Protein AF-F3GM02-F1 (afdb_monomer)

Organism: NCBI:txid629263

Sequence (130 aa):
PIVAPAQGRLVKTGLPYAYKEDTVFLVLWKRRGYNTSKVAVRSESKAERVLEAMPSVRMNVERLIRRIMALTAPLDAEAPDDLKGHVWLHRLRATESAGKVSALTPGAMARSIALLVAQYNLKDSDGKPL

Secondary structure (DSSP, 8-state):
--------EEEE---SSSS-SSEEEEEEEETTTTEEEEEEEE---TTGGG--S-------HHHHHHHHHHHHHHHHHHS-TTTTT-S-EEE--SGGGTT-EEE--HHHHHHHHHHHHHHHT-B-TTSSB-

Mean predicted aligned error: 13.37 Å

Radius of gyration: 18.61 Å; Cα contacts (8 Å, |Δi|>4): 145; chains: 1; bounding box: 42×49×37 Å

Structure (mmCIF, N/CA/C/O backbone):
data_AF-F3GM02-F1
#
_entry.id   AF-F3GM02-F1
#
loop_
_atom_site.group_PDB
_atom_site.id
_atom_site.type_symbol
_atom_site.label_atom_id
_atom_site.label_alt_id
_atom_site.label_comp_id
_atom_site.label_asym_id
_atom_site.label_entity_id
_atom_site.label_seq_id
_atom_site.pdbx_PDB_ins_code
_atom_site.Cartn_x
_atom_site.Cartn_y
_atom_site.Cartn_z
_atom_site.occupancy
_atom_site.B_iso_or_equiv
_atom_site.auth_seq_id
_atom_site.auth_comp_id
_atom_site.auth_asym_id
_atom_site.auth_atom_id
_atom_site.pdbx_PDB_model_num
ATOM 1 N N . PRO A 1 1 ? 16.727 -20.807 -16.464 1.00 32.34 1 PRO A N 1
ATOM 2 C CA . PRO A 1 1 ? 15.743 -21.115 -15.398 1.00 32.34 1 PRO A CA 1
ATOM 3 C C . PRO A 1 1 ? 14.916 -19.868 -15.049 1.00 32.34 1 PRO A C 1
ATOM 5 O O . PRO A 1 1 ? 15.439 -18.912 -14.486 1.00 32.34 1 PRO A O 1
ATOM 8 N N . ILE A 1 2 ? 13.653 -19.853 -15.475 1.00 29.23 2 ILE A N 1
ATOM 9 C CA . ILE A 1 2 ? 12.730 -18.726 -15.296 1.00 29.23 2 ILE A CA 1
ATOM 10 C C . ILE A 1 2 ? 12.319 -18.692 -13.820 1.00 29.23 2 ILE A C 1
ATOM 12 O O . ILE A 1 2 ? 11.579 -19.555 -13.354 1.00 29.23 2 ILE A O 1
ATOM 16 N N . VAL A 1 3 ? 12.864 -17.741 -13.062 1.00 33.41 3 VAL A N 1
ATOM 17 C CA . VAL A 1 3 ? 12.519 -17.540 -11.651 1.00 33.41 3 VAL A CA 1
ATOM 18 C C . VAL A 1 3 ? 11.156 -16.852 -11.605 1.00 33.41 3 VAL A C 1
ATOM 20 O O . VAL A 1 3 ? 11.025 -15.705 -12.025 1.00 33.41 3 VAL A O 1
ATOM 23 N N . ALA A 1 4 ? 10.133 -17.568 -11.135 1.00 33.16 4 ALA A N 1
ATOM 24 C CA . ALA A 1 4 ? 8.794 -17.018 -10.951 1.00 33.16 4 ALA A CA 1
ATOM 25 C C . ALA A 1 4 ? 8.832 -15.812 -9.985 1.00 33.16 4 ALA A C 1
ATOM 27 O O . ALA A 1 4 ? 9.531 -15.873 -8.966 1.00 33.16 4 ALA A O 1
ATOM 28 N N . PRO A 1 5 ? 8.104 -14.716 -10.271 1.00 35.94 5 PRO A N 1
ATOM 29 C CA . PRO A 1 5 ? 8.061 -13.565 -9.380 1.00 35.94 5 PRO A CA 1
ATOM 30 C C . PRO A 1 5 ? 7.407 -13.951 -8.047 1.00 35.94 5 PRO A C 1
ATOM 32 O O . PRO A 1 5 ? 6.505 -14.788 -7.987 1.00 35.94 5 PRO A O 1
ATOM 35 N N . ALA A 1 6 ? 7.899 -13.360 -6.959 1.00 47.56 6 ALA A N 1
ATOM 36 C CA . ALA A 1 6 ? 7.503 -13.677 -5.592 1.00 47.56 6 ALA A CA 1
ATOM 37 C C . ALA A 1 6 ? 6.055 -13.237 -5.319 1.00 47.56 6 ALA A C 1
ATOM 39 O O . ALA A 1 6 ? 5.831 -12.134 -4.854 1.00 47.56 6 ALA A O 1
ATOM 40 N N . GLN A 1 7 ? 5.062 -14.077 -5.607 1.00 51.84 7 GLN A N 1
ATOM 41 C CA . GLN A 1 7 ? 3.646 -13.728 -5.462 1.00 51.84 7 GLN A CA 1
ATOM 42 C C . GLN A 1 7 ? 3.151 -13.954 -4.025 1.00 51.84 7 GLN A C 1
ATOM 44 O O . GLN A 1 7 ? 3.117 -15.082 -3.531 1.00 51.84 7 GLN A O 1
ATOM 49 N N . GLY A 1 8 ? 2.726 -12.885 -3.347 1.00 54.22 8 GLY A N 1
ATOM 50 C CA . GLY A 1 8 ? 1.915 -13.004 -2.134 1.00 54.22 8 GLY A CA 1
ATOM 51 C C . GLY A 1 8 ? 0.519 -13.518 -2.489 1.00 54.22 8 GLY A C 1
ATOM 52 O O . GLY A 1 8 ? -0.148 -12.936 -3.343 1.00 54.22 8 GLY A O 1
ATOM 53 N N . ARG A 1 9 ? 0.058 -14.603 -1.857 1.00 58.19 9 ARG A N 1
ATOM 54 C CA . ARG A 1 9 ? -1.261 -15.201 -2.134 1.00 58.19 9 ARG A CA 1
ATOM 55 C C . ARG A 1 9 ? -2.056 -15.376 -0.846 1.00 58.19 9 ARG A C 1
ATOM 57 O O . ARG A 1 9 ? -1.551 -15.912 0.138 1.00 58.19 9 ARG A O 1
ATOM 64 N N . LEU A 1 10 ? -3.317 -14.950 -0.869 1.00 52.25 10 LEU A N 1
ATOM 65 C CA . LEU A 1 10 ? -4.290 -15.261 0.178 1.00 52.25 10 LEU A CA 1
ATOM 66 C C . LEU A 1 10 ? -4.944 -16.612 -0.124 1.00 52.25 10 LEU A C 1
ATOM 68 O O . LEU A 1 10 ? -5.462 -16.816 -1.225 1.00 52.25 10 LEU A O 1
ATOM 72 N N . VAL A 1 11 ? -4.938 -17.521 0.848 1.00 58.78 11 VAL A N 1
ATOM 73 C CA . VAL A 1 11 ? -5.532 -18.861 0.726 1.00 58.78 11 VAL A CA 1
ATOM 74 C C . VAL A 1 11 ? -6.590 -19.042 1.816 1.00 58.78 11 VAL A C 1
ATOM 76 O O . VAL A 1 11 ? -6.313 -18.802 2.992 1.00 58.78 11 VAL A O 1
ATOM 79 N N . LYS A 1 12 ? -7.807 -19.447 1.424 1.00 48.38 12 LYS A N 1
ATOM 80 C CA . LYS A 1 12 ? -8.867 -19.878 2.352 1.00 48.38 12 LYS A CA 1
ATOM 81 C C . LYS A 1 12 ? -8.719 -21.372 2.638 1.00 48.38 12 LYS A C 1
ATOM 83 O O . LYS A 1 12 ? -8.460 -22.147 1.720 1.00 48.38 12 LYS A O 1
ATOM 88 N N . THR A 1 13 ? -8.872 -21.769 3.895 1.00 44.72 13 THR A N 1
ATOM 89 C CA . THR A 1 13 ? -8.869 -23.176 4.314 1.00 44.72 13 THR A CA 1
ATOM 90 C C . THR A 1 13 ? -10.218 -23.840 4.045 1.00 44.72 13 THR A C 1
ATOM 92 O O . THR A 1 13 ? -11.257 -23.212 4.221 1.00 44.72 13 THR A O 1
ATOM 95 N N . GLY A 1 14 ? -10.189 -25.115 3.649 1.00 41.25 14 GLY A N 1
ATOM 96 C CA . GLY A 1 14 ? -11.368 -25.963 3.434 1.00 41.25 14 GLY A CA 1
ATOM 97 C C . GLY A 1 14 ? -11.200 -27.374 4.009 1.00 41.25 14 GLY A C 1
ATOM 98 O O . GLY A 1 14 ? -11.581 -28.333 3.351 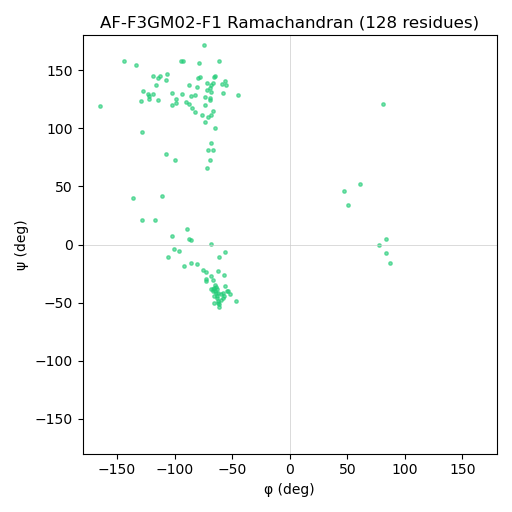1.00 41.25 14 GLY A O 1
ATOM 99 N N . LEU A 1 15 ? -10.584 -27.524 5.192 1.00 43.31 15 LEU A N 1
ATOM 100 C CA . LEU A 1 15 ? -10.444 -28.823 5.871 1.00 43.31 15 LEU A CA 1
ATOM 101 C C . LEU A 1 15 ? -11.146 -28.826 7.242 1.00 43.31 15 LEU A C 1
ATOM 103 O O . LEU A 1 15 ? -11.134 -27.795 7.915 1.00 43.31 15 LEU A O 1
ATOM 107 N N . PRO A 1 16 ? -11.740 -29.962 7.667 1.00 42.00 16 PRO A N 1
ATOM 108 C CA . PRO A 1 16 ? -12.882 -29.987 8.585 1.00 42.00 16 PRO A CA 1
ATOM 109 C C . PRO A 1 16 ? -12.532 -30.028 10.078 1.00 42.00 16 PRO A C 1
ATOM 111 O O . PRO A 1 16 ? -13.407 -30.285 10.898 1.00 42.00 16 PRO A O 1
ATOM 114 N N . TYR A 1 17 ? -11.285 -29.765 10.471 1.00 42.19 17 TYR A N 1
ATOM 115 C CA . TYR A 1 17 ? -10.885 -29.922 11.869 1.00 42.19 17 TYR A CA 1
ATOM 116 C C . TYR A 1 17 ? -10.205 -28.660 12.412 1.00 42.19 17 TYR A C 1
ATOM 118 O O . TYR A 1 17 ? -9.011 -28.433 12.246 1.00 42.19 17 TYR A O 1
ATOM 126 N N . ALA A 1 18 ? -11.033 -27.852 13.081 1.00 47.06 18 ALA A N 1
ATOM 127 C CA . ALA A 1 18 ? -10.688 -26.902 14.140 1.00 47.06 18 ALA A CA 1
ATOM 128 C C . ALA A 1 18 ? -9.719 -25.745 13.813 1.00 47.06 18 ALA A C 1
ATOM 130 O O . ALA A 1 18 ? -8.799 -25.457 14.579 1.00 47.06 18 ALA A O 1
ATOM 131 N N . TYR A 1 19 ? -9.995 -24.976 12.758 1.00 47.50 19 TYR A N 1
ATOM 132 C CA . TYR A 1 19 ? -9.623 -23.556 12.737 1.00 47.50 19 TYR A CA 1
ATOM 133 C C . TYR A 1 19 ? -10.886 -22.734 12.496 1.00 47.50 19 TYR A C 1
ATOM 135 O O . TYR A 1 19 ? -11.667 -23.067 11.609 1.00 47.50 19 TYR A O 1
ATOM 143 N N . LYS A 1 20 ? -11.111 -21.713 13.335 1.00 51.75 20 LYS A N 1
ATOM 144 C CA . LYS A 1 20 ? -12.303 -20.849 13.312 1.00 51.75 20 LYS A CA 1
ATOM 145 C C . LYS A 1 20 ? -12.611 -20.444 11.869 1.00 51.75 20 LYS A C 1
ATOM 147 O O . LYS A 1 20 ? -11.706 -19.951 11.194 1.00 51.75 20 LYS A O 1
ATOM 152 N N . GLU A 1 21 ? -13.859 -20.639 11.442 1.00 54.69 21 GLU A N 1
ATOM 153 C CA . GLU A 1 21 ? -14.350 -20.503 10.055 1.00 54.69 21 GLU A CA 1
ATOM 154 C C . GLU A 1 21 ? -14.080 -19.126 9.408 1.00 54.69 21 GLU A C 1
ATOM 156 O O . GLU A 1 21 ? -14.233 -18.957 8.200 1.00 54.69 21 GLU A O 1
ATOM 161 N N . ASP A 1 22 ? -13.560 -18.178 10.189 1.00 62.44 22 ASP A N 1
ATOM 162 C CA . ASP A 1 22 ? -13.280 -16.799 9.817 1.00 62.44 22 ASP A CA 1
ATOM 163 C C . ASP A 1 22 ? -11.773 -16.462 9.746 1.00 62.44 22 ASP A C 1
ATOM 165 O O . ASP A 1 22 ? -11.331 -15.419 10.235 1.00 62.44 22 ASP A O 1
ATOM 169 N N . THR A 1 23 ? -10.933 -17.347 9.196 1.00 59.19 23 THR A N 1
ATOM 170 C CA . THR A 1 23 ? -9.478 -17.103 9.089 1.00 59.19 23 THR A CA 1
ATOM 171 C C . THR A 1 23 ? -8.963 -17.336 7.666 1.00 59.19 23 THR A C 1
ATOM 173 O O . THR A 1 23 ? -9.099 -18.423 7.109 1.00 59.19 23 THR A O 1
ATOM 176 N N . VAL A 1 24 ? -8.324 -16.324 7.069 1.00 66.00 24 VAL A N 1
ATOM 177 C CA . VAL A 1 24 ? -7.587 -16.422 5.795 1.00 66.00 24 VAL A CA 1
ATOM 178 C C . VAL A 1 24 ? -6.094 -16.359 6.078 1.00 66.00 24 VAL A C 1
ATOM 180 O O . VAL A 1 24 ? -5.648 -15.573 6.906 1.00 66.00 24 VAL A O 1
ATOM 183 N N . PHE A 1 25 ? -5.288 -17.141 5.364 1.00 69.25 25 PHE A N 1
ATOM 184 C CA . PHE A 1 25 ? -3.837 -17.071 5.501 1.00 69.25 25 PHE A CA 1
ATOM 185 C C . PHE A 1 25 ? -3.227 -16.230 4.386 1.00 69.25 25 PHE A C 1
ATOM 187 O O . PHE A 1 25 ? -3.416 -16.522 3.203 1.00 69.25 25 PHE A O 1
ATOM 194 N N . LEU A 1 26 ? -2.458 -15.211 4.765 1.00 73.50 26 LEU A N 1
ATOM 195 C CA . LEU A 1 26 ? -1.532 -14.531 3.872 1.00 73.50 26 LEU A CA 1
ATOM 196 C C . LEU A 1 26 ? -0.246 -15.353 3.799 1.00 73.50 26 LEU A C 1
ATOM 198 O O . LEU A 1 26 ? 0.472 -15.493 4.791 1.00 73.50 26 LEU A O 1
ATOM 202 N N . VAL A 1 27 ? 0.032 -15.903 2.620 1.00 76.00 27 VAL A N 1
ATOM 203 C CA . VAL A 1 27 ? 1.257 -16.653 2.343 1.00 76.00 27 VAL A CA 1
ATOM 204 C C . VAL A 1 27 ? 2.204 -15.756 1.555 1.00 76.00 27 VAL A C 1
ATOM 206 O O . VAL A 1 27 ? 1.864 -15.282 0.471 1.00 76.00 27 VAL A O 1
ATOM 209 N N . LEU A 1 28 ? 3.387 -15.513 2.115 1.00 72.12 28 LEU A N 1
ATOM 210 C CA . LEU A 1 28 ? 4.428 -14.658 1.547 1.00 72.12 28 LEU A CA 1
ATOM 211 C C . LEU A 1 28 ? 5.667 -15.491 1.239 1.00 72.12 28 LEU A C 1
ATOM 213 O O . LEU A 1 28 ? 6.095 -16.302 2.065 1.00 72.12 28 LEU A O 1
ATOM 217 N N . TRP A 1 29 ? 6.278 -15.252 0.083 1.00 68.12 29 TRP A N 1
ATOM 218 C CA . TRP A 1 29 ? 7.530 -15.895 -0.295 1.00 68.12 29 TRP A CA 1
ATOM 219 C C . TRP A 1 29 ? 8.713 -14.963 -0.027 1.00 68.12 29 TRP A C 1
ATOM 221 O O . TRP A 1 29 ? 8.758 -13.841 -0.530 1.00 68.12 29 TRP A O 1
ATOM 231 N N . LYS A 1 30 ? 9.671 -15.403 0.795 1.00 68.75 30 LYS A N 1
ATOM 232 C CA . LYS A 1 30 ? 10.875 -14.626 1.105 1.00 68.75 30 LYS A CA 1
ATOM 233 C C . LYS A 1 30 ? 11.974 -14.965 0.100 1.00 68.75 30 LYS A C 1
ATOM 235 O O . LYS A 1 30 ? 12.405 -16.111 0.017 1.00 68.75 30 LYS A O 1
ATOM 240 N N . ARG A 1 31 ? 12.488 -13.948 -0.604 1.00 64.69 31 ARG A N 1
ATOM 241 C CA . ARG A 1 31 ? 13.613 -14.107 -1.548 1.00 64.69 31 ARG A CA 1
ATOM 242 C C . ARG A 1 31 ? 14.908 -14.542 -0.856 1.00 64.69 31 ARG A C 1
ATOM 244 O O . ARG A 1 31 ? 15.664 -15.332 -1.404 1.00 64.69 31 ARG A O 1
ATOM 251 N N . ARG A 1 32 ? 15.167 -14.047 0.360 1.00 61.91 32 ARG A N 1
ATOM 252 C CA . ARG A 1 32 ? 16.322 -14.469 1.168 1.00 61.91 32 ARG A CA 1
ATOM 253 C C . ARG A 1 32 ? 15.944 -15.699 1.993 1.00 61.91 32 ARG A C 1
ATOM 255 O O . ARG A 1 32 ? 15.004 -15.644 2.783 1.00 61.91 32 ARG A O 1
ATOM 262 N N . GLY A 1 33 ? 16.675 -16.7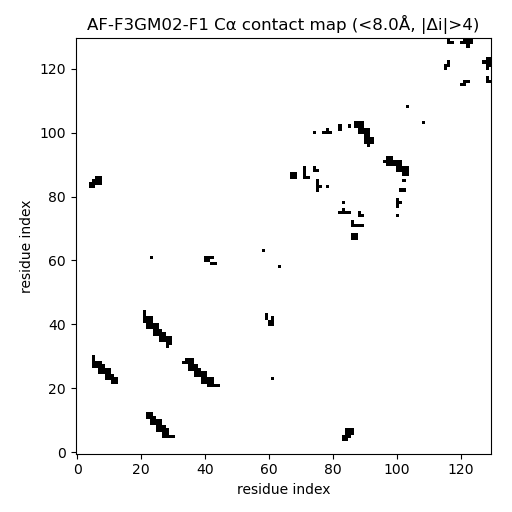94 1.789 1.00 67.19 33 GLY A N 1
ATOM 263 C CA . GLY A 1 33 ? 16.468 -18.068 2.484 1.00 67.19 33 GLY A CA 1
ATOM 264 C C . GLY A 1 33 ? 15.382 -18.971 1.891 1.00 67.19 33 GLY A C 1
ATOM 265 O O . GLY A 1 33 ? 15.110 -20.001 2.488 1.00 67.19 33 GLY A O 1
ATOM 266 N N . TYR A 1 34 ? 14.772 -18.604 0.752 1.00 66.12 34 TYR A N 1
ATOM 267 C CA . TYR A 1 34 ? 13.800 -19.426 0.006 1.00 66.12 34 TYR A CA 1
ATOM 268 C C . TYR A 1 34 ? 12.646 -19.998 0.850 1.00 66.12 34 TYR A C 1
ATOM 270 O O . TYR A 1 34 ? 12.154 -21.095 0.600 1.00 66.12 34 TYR A O 1
ATOM 278 N N . ASN A 1 35 ? 12.196 -19.244 1.854 1.00 67.06 35 ASN A N 1
ATOM 279 C CA . ASN A 1 35 ? 11.212 -19.706 2.829 1.00 67.06 35 ASN A CA 1
ATOM 280 C C . ASN A 1 35 ? 9.833 -19.078 2.602 1.00 67.06 35 ASN A C 1
ATOM 282 O O . ASN A 1 35 ? 9.706 -17.909 2.229 1.00 67.06 35 ASN A O 1
ATOM 286 N N . THR A 1 36 ? 8.780 -19.837 2.904 1.00 69.69 36 THR A N 1
ATOM 287 C CA . THR A 1 36 ? 7.397 -19.340 2.939 1.00 69.69 36 THR A CA 1
ATOM 288 C C . THR A 1 36 ? 7.013 -18.909 4.350 1.00 69.69 36 THR A C 1
ATOM 290 O O . TH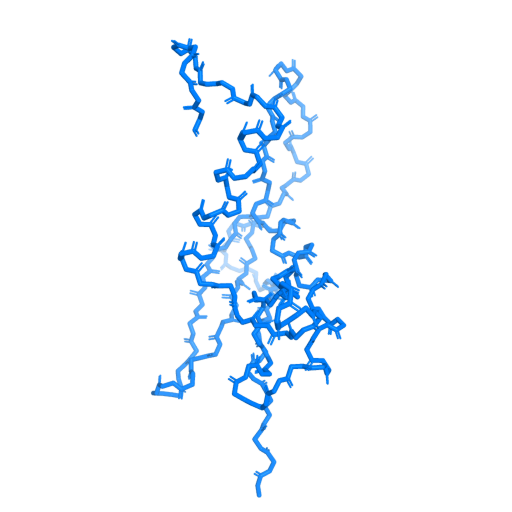R A 1 36 ? 7.148 -19.687 5.291 1.00 69.69 36 THR A O 1
ATOM 293 N N . SER A 1 37 ? 6.475 -17.701 4.496 1.00 71.75 37 SER A N 1
ATOM 294 C CA . SER A 1 37 ? 5.872 -17.207 5.737 1.00 71.75 37 SER A CA 1
ATOM 295 C C . SER A 1 37 ? 4.353 -17.272 5.621 1.00 71.75 37 SER A C 1
ATOM 297 O O . SER A 1 37 ? 3.802 -16.784 4.636 1.00 71.75 37 SER A O 1
ATOM 299 N N . LYS A 1 38 ? 3.668 -17.846 6.615 1.00 73.12 38 LYS A N 1
ATOM 300 C CA . LYS A 1 38 ? 2.199 -17.917 6.670 1.00 73.12 38 LYS A CA 1
ATOM 301 C C . LYS A 1 38 ? 1.701 -17.088 7.847 1.00 73.12 38 LYS A C 1
ATOM 303 O O . LYS A 1 38 ? 2.136 -17.314 8.970 1.00 73.12 38 LYS A O 1
ATOM 308 N N . VAL A 1 39 ? 0.808 -16.138 7.591 1.00 75.19 39 VAL A N 1
ATOM 309 C CA . VAL A 1 39 ? 0.227 -15.263 8.618 1.00 75.19 39 VAL A CA 1
ATOM 310 C C . VAL A 1 39 ? -1.287 -15.415 8.593 1.00 75.19 39 VAL A C 1
ATOM 312 O O . VAL A 1 39 ? -1.901 -15.253 7.541 1.00 75.19 39 VAL A O 1
ATOM 315 N N . ALA A 1 40 ? -1.883 -15.740 9.739 1.00 69.94 40 ALA A N 1
ATOM 316 C CA . ALA A 1 40 ? -3.332 -15.789 9.892 1.00 69.94 40 ALA A CA 1
ATOM 317 C C . ALA A 1 40 ? -3.908 -14.364 9.938 1.00 69.94 40 ALA A C 1
ATOM 319 O O . ALA A 1 40 ? -3.481 -13.539 10.743 1.00 69.94 40 ALA A O 1
ATOM 320 N N . VAL A 1 41 ? -4.889 -14.088 9.085 1.00 69.44 41 VAL A N 1
ATOM 321 C CA . VAL A 1 41 ? -5.653 -12.839 9.011 1.00 69.44 41 VAL A CA 1
ATOM 322 C C . VAL A 1 41 ? -7.115 -13.185 9.280 1.00 69.44 41 VAL A C 1
ATOM 324 O O . VAL A 1 41 ? -7.655 -14.111 8.677 1.00 69.44 41 VAL A O 1
ATOM 327 N N . ARG A 1 42 ? -7.767 -12.465 10.195 1.00 66.94 42 ARG A N 1
ATOM 328 C CA . ARG A 1 42 ? -9.198 -12.667 10.470 1.00 66.94 42 ARG A CA 1
ATOM 329 C C . ARG A 1 42 ? -10.026 -12.204 9.270 1.00 66.94 42 ARG A C 1
ATOM 331 O O . ARG A 1 42 ? -9.789 -11.106 8.767 1.00 66.94 42 ARG A O 1
ATOM 338 N N . SER A 1 43 ? -10.963 -13.033 8.821 1.00 62.28 43 SER A N 1
ATOM 339 C CA . SER A 1 43 ? -11.917 -12.694 7.767 1.00 62.28 43 SER A CA 1
ATOM 340 C C . SER A 1 43 ? -13.205 -12.126 8.344 1.00 62.28 43 SER A C 1
ATOM 342 O O . SER A 1 43 ? -13.536 -12.377 9.498 1.00 62.28 43 SER A O 1
ATOM 344 N N . GLU A 1 44 ? -13.950 -11.372 7.536 1.00 61.78 44 GLU A N 1
ATOM 345 C CA . GLU A 1 44 ? -15.279 -10.883 7.930 1.00 61.78 44 GLU A CA 1
ATOM 346 C C . GLU A 1 44 ? -16.240 -12.077 8.072 1.00 61.78 44 GLU A C 1
ATOM 348 O O . GLU A 1 44 ? -16.534 -12.751 7.080 1.00 61.78 44 GLU A O 1
ATOM 353 N N . SER A 1 45 ? -16.725 -12.342 9.289 1.00 53.75 45 SER A N 1
ATOM 354 C CA . SER A 1 45 ? -17.827 -13.282 9.508 1.00 53.75 45 SER A CA 1
ATOM 355 C C . SER A 1 45 ? -19.145 -12.591 9.143 1.00 53.75 45 SER A C 1
ATOM 357 O O . SER A 1 45 ? -19.334 -11.394 9.376 1.00 53.75 45 SER A O 1
ATOM 359 N N . LYS A 1 46 ? -20.104 -13.332 8.573 1.00 51.44 46 LYS A N 1
ATOM 360 C CA . LYS A 1 46 ? -21.443 -12.795 8.243 1.00 51.44 46 LYS A CA 1
ATOM 361 C C . LYS A 1 46 ? -22.223 -12.300 9.478 1.00 51.44 46 LYS A C 1
ATOM 363 O O . LYS A 1 46 ? -23.248 -11.647 9.301 1.00 51.44 46 LYS A O 1
ATOM 368 N N . ALA A 1 47 ? -21.754 -12.593 10.694 1.00 46.72 47 ALA A N 1
ATOM 369 C CA . ALA A 1 47 ? -22.436 -12.292 11.951 1.00 46.72 47 ALA A CA 1
ATOM 370 C C . ALA A 1 47 ? -22.166 -10.876 12.502 1.00 46.72 47 ALA A C 1
ATOM 372 O O . ALA A 1 47 ? -22.925 -10.402 13.340 1.00 46.72 47 ALA A O 1
ATOM 373 N N . GLU A 1 48 ? -21.142 -10.157 12.029 1.00 49.25 48 GLU A N 1
ATOM 374 C CA . GLU A 1 48 ? -20.769 -8.842 12.595 1.00 49.25 48 GLU A CA 1
ATOM 375 C C . GLU A 1 48 ? -21.544 -7.642 12.014 1.00 49.25 48 GLU A C 1
ATOM 377 O O . GLU A 1 48 ? -21.301 -6.498 12.398 1.00 49.25 48 GLU A O 1
ATOM 382 N N . ARG A 1 49 ? -22.524 -7.875 11.130 1.00 49.69 49 ARG A N 1
ATOM 383 C CA . ARG A 1 49 ? -23.349 -6.821 10.504 1.00 49.69 49 ARG A CA 1
ATOM 384 C C . ARG A 1 49 ? -24.312 -6.080 11.454 1.00 49.69 49 ARG A C 1
ATOM 386 O O . ARG A 1 49 ? -25.016 -5.200 10.977 1.00 49.69 49 ARG A O 1
ATOM 393 N N . VAL A 1 50 ? -24.358 -6.399 12.753 1.00 48.03 50 VAL A N 1
ATOM 394 C CA . VAL A 1 50 ? -25.420 -5.931 13.680 1.00 48.03 50 VAL A CA 1
ATOM 395 C C . VAL A 1 50 ? -24.910 -5.039 14.830 1.00 48.03 50 VAL A C 1
ATOM 397 O O . VAL A 1 50 ? -25.587 -4.866 15.833 1.00 48.03 50 VAL A O 1
ATOM 400 N N . LEU A 1 51 ? -23.737 -4.409 14.722 1.00 45.03 51 LEU A N 1
ATOM 401 C CA . LEU A 1 51 ? -23.342 -3.368 15.689 1.00 45.03 51 LEU A CA 1
ATOM 402 C C . LEU A 1 51 ? -23.595 -1.971 15.113 1.00 45.03 51 LEU A C 1
ATOM 404 O O . LEU A 1 51 ? -22.672 -1.251 14.740 1.00 45.03 51 LEU A O 1
ATOM 408 N N . GLU A 1 52 ? -24.880 -1.609 15.051 1.00 43.31 52 GLU A N 1
ATOM 409 C CA . GLU A 1 52 ? -25.367 -0.239 14.855 1.00 43.31 52 GLU A CA 1
ATOM 410 C C . GLU A 1 52 ? -25.082 0.621 16.097 1.00 43.31 52 GLU A C 1
ATOM 412 O O . GLU A 1 52 ? -25.967 0.932 16.882 1.00 43.31 52 GLU A O 1
ATOM 417 N N . ALA A 1 53 ? -23.826 0.991 16.321 1.00 44.34 53 ALA A N 1
ATOM 418 C CA . ALA A 1 53 ? -23.477 2.121 17.177 1.00 44.34 53 ALA A CA 1
ATOM 419 C C . ALA A 1 53 ? -22.022 2.495 16.903 1.00 44.34 53 ALA A C 1
A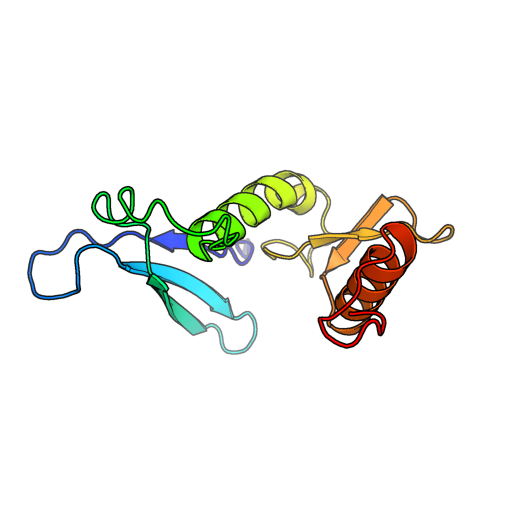TOM 421 O O . ALA A 1 53 ? -21.114 1.697 17.127 1.00 44.34 53 ALA A O 1
ATOM 422 N N . MET A 1 54 ? -21.818 3.731 16.453 1.00 40.25 54 MET A N 1
ATOM 423 C CA . MET A 1 54 ? -20.559 4.339 16.011 1.00 40.25 54 MET A CA 1
ATOM 424 C C . MET A 1 54 ? -20.139 3.997 14.570 1.00 40.25 54 MET A C 1
ATOM 426 O O . MET A 1 54 ? -19.857 2.835 14.272 1.00 40.25 54 MET A O 1
ATOM 430 N N . PRO A 1 55 ? -19.977 5.002 13.681 1.00 41.16 55 PRO A N 1
ATOM 431 C CA . PRO A 1 55 ? -19.271 4.840 12.414 1.00 41.16 55 PRO A CA 1
ATOM 432 C C . PRO A 1 55 ? -17.767 4.700 12.697 1.00 41.16 55 PRO A C 1
ATOM 434 O O . PRO A 1 55 ? -16.952 5.559 12.385 1.00 41.16 55 PRO A O 1
ATOM 437 N N . SER A 1 56 ? -17.388 3.609 13.353 1.00 44.72 56 SER A N 1
ATOM 438 C CA . SER A 1 56 ? -16.009 3.165 13.421 1.00 44.72 56 SER A CA 1
ATOM 439 C C . SER A 1 56 ? -15.673 2.600 12.047 1.00 44.72 56 SER A C 1
ATOM 441 O O . SER A 1 56 ? -16.311 1.649 11.591 1.00 44.72 56 SER A O 1
ATOM 443 N N . VAL A 1 57 ? -14.675 3.173 11.370 1.00 51.31 57 VAL A N 1
ATOM 444 C CA . VAL A 1 57 ? -14.054 2.529 10.208 1.00 51.31 57 VAL A CA 1
ATOM 445 C C . VAL A 1 57 ? -13.337 1.285 10.735 1.00 51.31 57 VAL A C 1
ATOM 447 O O . VAL A 1 57 ? -12.139 1.309 11.009 1.00 51.31 57 VAL A O 1
ATOM 450 N N . ARG A 1 58 ? -14.079 0.191 10.947 1.00 51.53 58 ARG A N 1
ATOM 451 C CA . ARG A 1 58 ? -13.519 -1.115 11.303 1.00 51.53 58 ARG A CA 1
ATOM 452 C C . ARG A 1 58 ? -12.817 -1.646 10.060 1.00 51.53 58 ARG A C 1
ATOM 454 O O . ARG A 1 58 ? -13.390 -2.368 9.250 1.00 51.53 58 ARG A O 1
ATOM 461 N N . MET A 1 59 ? -11.591 -1.172 9.852 1.00 57.00 59 MET A N 1
ATOM 462 C CA . MET A 1 59 ? -10.784 -1.483 8.682 1.00 57.00 59 MET A CA 1
ATOM 463 C C . MET A 1 59 ? -10.455 -2.977 8.700 1.00 57.00 59 MET A C 1
ATOM 465 O O . MET A 1 59 ? -9.565 -3.427 9.420 1.00 57.00 59 MET A O 1
ATOM 469 N N . ASN A 1 60 ? -11.192 -3.767 7.921 1.00 70.94 60 ASN A N 1
ATOM 470 C CA . ASN A 1 60 ? -10.913 -5.186 7.782 1.00 70.94 60 ASN A CA 1
ATOM 471 C C . ASN A 1 60 ? -9.587 -5.365 7.025 1.00 70.94 60 ASN A C 1
ATOM 473 O O . ASN A 1 60 ? -9.491 -5.067 5.830 1.00 70.94 60 ASN A O 1
ATOM 477 N N . VAL A 1 61 ? -8.565 -5.850 7.733 1.00 73.69 61 VAL A N 1
ATOM 478 C CA . VAL A 1 61 ? -7.203 -6.044 7.214 1.00 73.69 61 VAL A CA 1
ATOM 479 C C . VAL A 1 61 ? -7.196 -6.937 5.970 1.00 73.69 61 VAL A C 1
ATOM 481 O O . VAL A 1 61 ? -6.449 -6.664 5.034 1.00 73.69 61 VAL A O 1
ATOM 484 N N . GLU A 1 62 ? -8.066 -7.949 5.890 1.00 77.81 62 GLU A N 1
ATOM 485 C CA . GLU A 1 62 ? -8.205 -8.779 4.690 1.00 77.81 62 GLU A CA 1
ATOM 486 C C . GLU A 1 62 ? -8.674 -7.946 3.491 1.00 77.81 62 GLU A C 1
ATOM 488 O O . GLU A 1 62 ? -8.067 -8.000 2.418 1.00 77.81 62 GLU A O 1
ATOM 493 N N . ARG A 1 63 ? -9.742 -7.155 3.662 1.00 77.25 63 ARG A N 1
ATOM 494 C CA . ARG A 1 63 ? -10.295 -6.312 2.588 1.00 77.25 63 ARG A CA 1
ATOM 495 C C . ARG A 1 63 ? -9.283 -5.264 2.141 1.00 77.25 63 ARG A C 1
ATOM 497 O O . ARG A 1 63 ? -9.160 -5.028 0.940 1.00 77.25 63 ARG A O 1
ATOM 504 N N . LEU A 1 64 ? -8.530 -4.699 3.083 1.00 80.25 64 LEU A N 1
ATOM 505 C CA . LEU A 1 64 ? -7.443 -3.770 2.799 1.00 80.25 64 LEU A CA 1
ATOM 506 C C . LEU A 1 64 ? -6.352 -4.445 1.956 1.00 80.25 64 LEU A C 1
ATOM 508 O O . LEU A 1 64 ? -6.047 -3.966 0.866 1.00 80.25 64 LEU A O 1
ATOM 512 N N . ILE A 1 65 ? -5.826 -5.593 2.394 1.00 80.69 65 ILE A N 1
ATOM 513 C CA . ILE A 1 65 ? -4.792 -6.334 1.654 1.00 80.69 65 ILE A CA 1
ATOM 514 C C . ILE A 1 65 ? -5.288 -6.704 0.252 1.00 80.69 65 ILE A C 1
ATOM 516 O O . ILE A 1 65 ? -4.583 -6.466 -0.726 1.00 80.69 65 ILE A O 1
ATOM 520 N N . ARG A 1 66 ? -6.518 -7.220 0.120 1.00 82.00 66 ARG A N 1
ATOM 521 C CA . ARG A 1 66 ? -7.115 -7.541 -1.189 1.00 82.00 66 ARG A CA 1
ATOM 522 C C . ARG A 1 66 ? -7.220 -6.315 -2.089 1.00 82.00 66 ARG A C 1
ATOM 524 O O . ARG A 1 66 ? -6.927 -6.405 -3.279 1.00 82.00 66 ARG A O 1
ATOM 531 N N . ARG A 1 67 ? -7.634 -5.173 -1.533 1.00 83.25 67 ARG A N 1
ATOM 532 C CA . ARG A 1 67 ? -7.741 -3.918 -2.282 1.00 83.25 67 ARG A CA 1
ATOM 533 C C . ARG A 1 67 ? -6.379 -3.456 -2.776 1.00 83.25 67 ARG A C 1
ATOM 535 O O . ARG A 1 67 ? -6.270 -3.071 -3.933 1.00 83.25 67 ARG A O 1
ATOM 542 N N . ILE A 1 68 ? -5.357 -3.521 -1.931 1.00 83.50 68 ILE A N 1
ATOM 543 C CA . ILE A 1 68 ? -3.991 -3.182 -2.325 1.00 83.50 68 ILE A CA 1
ATOM 544 C C . ILE A 1 68 ? -3.491 -4.110 -3.416 1.00 83.50 68 ILE A C 1
ATOM 546 O O . ILE A 1 68 ? -3.040 -3.602 -4.430 1.00 83.50 68 ILE A O 1
ATOM 550 N N . MET A 1 69 ? -3.641 -5.429 -3.268 1.00 83.25 69 MET A N 1
ATOM 551 C CA . MET A 1 69 ? -3.233 -6.377 -4.311 1.00 83.25 69 MET A CA 1
ATOM 552 C C . MET A 1 69 ? -3.881 -6.050 -5.661 1.00 83.25 69 MET A C 1
ATOM 554 O O . MET A 1 69 ? -3.220 -6.114 -6.689 1.00 83.25 69 MET A O 1
ATOM 558 N N . ALA A 1 70 ? -5.158 -5.656 -5.669 1.00 84.56 70 ALA A N 1
ATOM 559 C CA . ALA A 1 70 ? -5.842 -5.253 -6.895 1.00 84.56 70 ALA A CA 1
ATOM 560 C C . ALA A 1 70 ? -5.297 -3.936 -7.481 1.00 84.56 70 ALA A C 1
ATOM 562 O O . ALA A 1 70 ? -5.189 -3.805 -8.696 1.00 84.56 70 ALA A O 1
ATOM 563 N N . LEU A 1 71 ? -4.947 -2.964 -6.631 1.00 84.12 71 LEU A N 1
ATOM 564 C CA . LEU A 1 71 ? -4.376 -1.682 -7.060 1.00 84.12 71 LEU A CA 1
ATOM 565 C C . LEU A 1 71 ? -2.926 -1.809 -7.541 1.00 84.12 71 LEU A C 1
ATOM 567 O O . LEU A 1 71 ? -2.509 -1.049 -8.411 1.00 84.12 71 LEU A O 1
ATOM 571 N N . THR A 1 72 ? -2.160 -2.745 -6.981 1.00 85.88 72 THR A N 1
ATOM 572 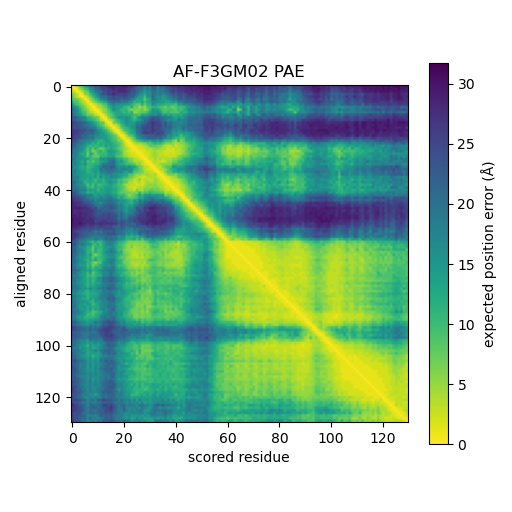C CA . THR A 1 72 ? -0.748 -2.945 -7.322 1.00 85.88 72 THR A CA 1
ATOM 573 C C . THR A 1 72 ? -0.532 -3.970 -8.427 1.00 85.88 72 THR A C 1
ATOM 575 O O . THR A 1 72 ? 0.494 -3.899 -9.092 1.00 85.88 72 THR A O 1
ATOM 578 N N . ALA A 1 73 ? -1.511 -4.834 -8.717 1.00 84.62 73 ALA A N 1
ATOM 579 C CA . ALA A 1 73 ? -1.476 -5.764 -9.848 1.00 84.62 73 ALA A CA 1
ATOM 580 C C . ALA A 1 73 ? -1.045 -5.130 -11.191 1.00 84.62 73 ALA A C 1
ATOM 582 O O . ALA A 1 73 ? -0.148 -5.684 -11.823 1.00 84.62 73 ALA A O 1
ATOM 583 N N . PRO A 1 74 ? -1.590 -3.979 -11.642 1.00 87.00 74 PRO A N 1
ATOM 584 C CA . PRO A 1 74 ? -1.121 -3.354 -12.882 1.00 87.00 74 PRO A CA 1
ATOM 585 C C . PRO A 1 74 ? 0.309 -2.802 -12.776 1.00 87.00 74 PRO A C 1
ATOM 587 O O . PRO A 1 74 ? 1.014 -2.736 -13.775 1.00 87.00 74 PRO A O 1
ATOM 590 N N . LEU A 1 75 ? 0.758 -2.429 -11.573 1.00 85.44 75 LEU A N 1
ATOM 591 C CA . LEU A 1 75 ? 2.107 -1.905 -11.349 1.00 85.44 75 LEU A CA 1
ATOM 592 C C . LEU A 1 75 ? 3.172 -3.002 -11.394 1.00 85.44 75 LEU A C 1
ATOM 594 O O . LEU A 1 75 ? 4.330 -2.693 -11.649 1.00 85.44 75 LEU A O 1
ATOM 598 N N . ASP A 1 76 ? 2.795 -4.261 -11.170 1.00 83.44 76 ASP A N 1
ATOM 599 C CA . ASP A 1 76 ? 3.721 -5.396 -11.203 1.00 83.44 76 ASP A CA 1
ATOM 600 C C . ASP A 1 76 ? 4.312 -5.624 -12.603 1.00 83.44 76 ASP A C 1
ATOM 602 O O . ASP A 1 76 ? 5.488 -5.951 -12.745 1.00 83.44 76 ASP A O 1
ATOM 606 N N . ALA A 1 77 ? 3.519 -5.378 -13.652 1.00 83.94 77 ALA A N 1
ATOM 607 C CA . ALA A 1 77 ? 3.974 -5.477 -15.039 1.00 83.94 77 ALA A CA 1
ATOM 608 C C . ALA A 1 77 ? 5.020 -4.406 -15.398 1.00 83.94 77 ALA A C 1
ATOM 610 O O . ALA A 1 77 ? 5.894 -4.644 -16.229 1.00 83.94 77 ALA A O 1
ATOM 611 N N . GLU A 1 78 ? 4.936 -3.240 -14.760 1.00 84.62 78 GLU A N 1
ATOM 612 C CA . GLU A 1 78 ? 5.829 -2.097 -14.975 1.00 84.62 78 GLU A CA 1
ATOM 613 C C . GLU A 1 78 ? 6.981 -2.043 -13.960 1.00 84.62 78 GLU A C 1
ATOM 615 O O . GLU A 1 78 ? 7.861 -1.183 -14.052 1.00 84.62 78 GLU A O 1
ATOM 620 N N . ALA A 1 79 ? 6.975 -2.938 -12.971 1.00 85.38 79 ALA A N 1
ATOM 621 C CA . ALA A 1 79 ? 7.993 -2.990 -11.942 1.00 85.38 79 ALA A CA 1
ATOM 622 C C . ALA A 1 79 ? 9.322 -3.512 -12.521 1.00 85.38 79 ALA A C 1
ATOM 624 O O . ALA A 1 79 ? 9.327 -4.484 -13.288 1.00 85.38 79 ALA A O 1
ATOM 625 N N . PRO A 1 80 ? 10.465 -2.923 -12.125 1.00 85.38 80 PRO A N 1
ATOM 626 C CA . PRO A 1 80 ? 11.759 -3.516 -12.425 1.00 85.38 80 PRO A CA 1
ATOM 627 C C . PRO A 1 80 ? 11.897 -4.905 -11.768 1.00 85.38 80 PRO A C 1
ATOM 629 O O . PRO A 1 80 ? 11.183 -5.245 -10.821 1.00 85.38 80 PRO A O 1
ATOM 632 N N . AS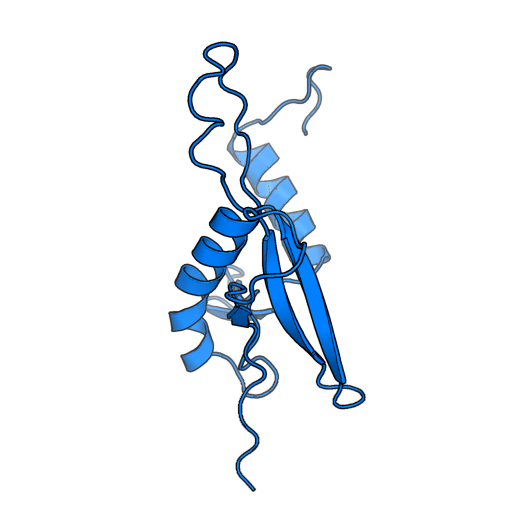P A 1 81 ? 12.786 -5.751 -12.297 1.00 83.19 81 ASP A N 1
ATOM 633 C CA . ASP A 1 81 ? 12.858 -7.186 -11.951 1.00 83.19 81 ASP A CA 1
ATOM 634 C C . ASP A 1 81 ? 13.180 -7.471 -10.470 1.00 83.19 81 ASP A C 1
ATOM 636 O O . ASP A 1 81 ? 12.865 -8.537 -9.921 1.00 83.19 81 ASP A O 1
ATOM 640 N N . ASP A 1 82 ? 13.797 -6.512 -9.786 1.00 83.00 82 ASP A N 1
ATOM 641 C CA . ASP A 1 82 ? 14.044 -6.556 -8.351 1.00 83.00 82 ASP A CA 1
ATOM 642 C C . ASP A 1 82 ? 12.761 -6.348 -7.525 1.00 83.00 82 ASP A C 1
ATOM 644 O O . ASP A 1 82 ? 12.674 -6.852 -6.402 1.00 83.00 82 ASP A O 1
ATOM 648 N N . LEU A 1 83 ? 11.741 -5.707 -8.097 1.00 83.00 83 LEU A N 1
ATOM 649 C CA . LEU A 1 83 ? 10.473 -5.372 -7.451 1.00 83.00 83 LEU A CA 1
ATOM 650 C C . LEU A 1 83 ? 9.283 -6.233 -7.897 1.00 83.00 83 LEU A C 1
ATOM 652 O O . LEU A 1 83 ? 8.252 -6.223 -7.221 1.00 83.00 83 LEU A O 1
ATOM 656 N N . LYS A 1 84 ? 9.418 -7.047 -8.948 1.00 81.81 84 LYS A N 1
ATOM 657 C CA . LYS A 1 84 ? 8.354 -7.968 -9.386 1.00 81.81 84 LYS A CA 1
ATOM 658 C C . LYS A 1 84 ? 7.877 -8.916 -8.276 1.00 81.81 84 LYS A C 1
ATOM 660 O O . LYS A 1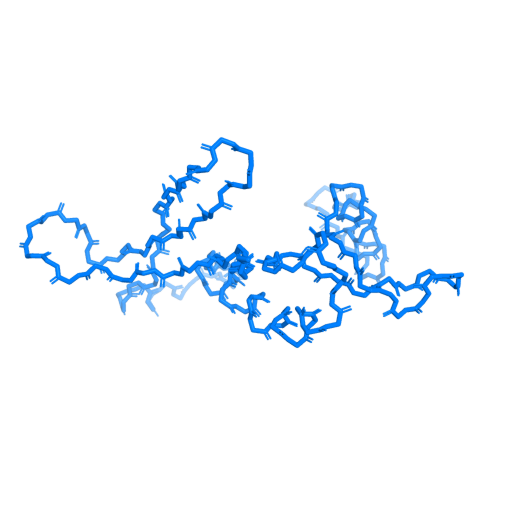 84 ? 8.672 -9.495 -7.528 1.00 81.81 84 LYS A O 1
ATOM 665 N N . GLY A 1 85 ? 6.563 -9.093 -8.190 1.00 76.62 85 GLY A N 1
ATOM 666 C CA . GLY A 1 85 ? 5.839 -9.860 -7.178 1.00 76.62 85 GLY A CA 1
ATOM 667 C C . GLY A 1 85 ? 5.544 -9.096 -5.879 1.00 76.62 85 GLY A C 1
ATOM 668 O O . GLY A 1 85 ? 4.817 -9.599 -5.020 1.00 76.62 85 GLY A O 1
ATOM 669 N N . HIS A 1 86 ? 6.066 -7.879 -5.695 1.00 80.69 86 HIS A N 1
ATOM 670 C CA . HIS A 1 86 ? 5.816 -7.142 -4.457 1.00 80.69 86 HIS A CA 1
ATOM 671 C C . HIS A 1 86 ? 4.371 -6.647 -4.383 1.00 80.69 86 HIS A C 1
ATOM 673 O O . HIS A 1 86 ? 3.846 -6.018 -5.293 1.00 80.69 86 HIS A O 1
ATOM 679 N N . VAL A 1 87 ? 3.738 -6.875 -3.231 1.00 78.31 87 VAL A N 1
ATOM 680 C CA . VAL A 1 87 ? 2.358 -6.426 -2.985 1.00 78.31 87 VAL A CA 1
ATOM 681 C C . VAL A 1 87 ? 2.283 -4.909 -2.792 1.00 78.31 87 VAL A C 1
ATOM 683 O O . VAL A 1 87 ? 1.270 -4.301 -3.123 1.00 78.31 87 VAL A O 1
ATOM 686 N N . TRP A 1 88 ? 3.349 -4.291 -2.276 1.00 83.69 88 TRP A N 1
ATOM 687 C CA . TRP A 1 88 ? 3.391 -2.877 -1.901 1.00 83.69 88 TRP A CA 1
ATOM 688 C C . TRP A 1 88 ? 4.239 -2.063 -2.874 1.00 83.69 88 TRP A C 1
ATOM 690 O O . TRP A 1 88 ? 5.387 -1.718 -2.591 1.00 83.69 88 TRP A O 1
ATOM 700 N N . LEU A 1 89 ? 3.646 -1.768 -4.026 1.00 86.44 89 LEU A N 1
ATOM 701 C CA . LEU A 1 89 ? 4.226 -0.943 -5.079 1.00 86.44 89 LEU A CA 1
ATOM 702 C C . LEU A 1 89 ? 3.444 0.360 -5.215 1.00 86.44 89 LEU A C 1
ATOM 704 O O . LEU A 1 89 ? 2.224 0.389 -5.055 1.00 86.44 89 LEU A O 1
ATOM 708 N N . HIS A 1 90 ? 4.142 1.444 -5.533 1.00 84.38 90 HIS A N 1
ATOM 709 C CA . HIS A 1 90 ? 3.512 2.716 -5.858 1.00 84.38 90 HIS A CA 1
ATOM 710 C C . HIS A 1 90 ? 4.286 3.452 -6.947 1.00 84.38 90 HIS A C 1
ATOM 712 O O . HIS A 1 90 ? 5.482 3.238 -7.143 1.00 84.38 90 HIS A O 1
ATOM 718 N N . ARG A 1 91 ? 3.599 4.363 -7.640 1.00 86.31 91 ARG A N 1
ATOM 719 C CA . ARG A 1 91 ? 4.265 5.311 -8.532 1.00 86.31 91 ARG A CA 1
ATOM 720 C C . ARG A 1 91 ? 4.839 6.463 -7.725 1.00 86.31 91 ARG A C 1
ATOM 722 O O . ARG A 1 91 ? 4.181 7.011 -6.835 1.00 86.31 91 ARG A O 1
ATOM 729 N N . LEU A 1 92 ? 6.066 6.838 -8.047 1.00 83.19 92 LEU A N 1
ATOM 730 C CA . LEU A 1 92 ? 6.690 8.034 -7.513 1.00 83.19 92 LEU A CA 1
ATOM 731 C C . LEU A 1 92 ? 6.000 9.273 -8.099 1.00 83.19 92 LEU A C 1
ATOM 733 O O . LEU A 1 92 ? 5.726 9.347 -9.297 1.00 83.19 92 LEU A O 1
ATOM 737 N N . ARG A 1 93 ? 5.708 10.244 -7.227 1.00 74.62 93 ARG A N 1
ATOM 738 C CA . ARG A 1 93 ? 5.151 11.559 -7.593 1.00 74.62 93 ARG A CA 1
ATOM 739 C C . ARG A 1 93 ? 6.207 12.672 -7.625 1.00 74.62 93 ARG A C 1
ATOM 741 O O . ARG A 1 93 ? 5.873 13.804 -7.945 1.00 74.62 93 ARG A O 1
ATOM 748 N N . ALA A 1 94 ? 7.457 12.370 -7.260 1.00 73.38 94 ALA A N 1
ATOM 749 C CA . ALA A 1 94 ? 8.551 13.341 -7.271 1.00 73.38 94 ALA A CA 1
ATOM 750 C C . ALA A 1 94 ? 8.911 13.722 -8.712 1.00 73.38 94 ALA A C 1
ATOM 752 O O . ALA A 1 94 ? 8.998 12.838 -9.556 1.00 73.38 94 ALA A O 1
ATOM 753 N N . THR A 1 95 ? 9.149 15.006 -8.974 1.00 67.38 95 THR A N 1
ATOM 754 C CA . THR A 1 95 ? 9.354 15.583 -10.315 1.00 67.38 95 THR A CA 1
ATOM 755 C C . THR A 1 95 ? 10.412 14.857 -11.151 1.00 67.38 95 THR A C 1
ATOM 757 O O . THR A 1 95 ? 10.165 14.566 -12.314 1.00 67.38 95 THR A O 1
ATOM 760 N N . GLU A 1 96 ? 11.546 14.476 -10.562 1.00 70.69 96 GLU A N 1
ATOM 761 C CA . GLU A 1 96 ? 12.654 13.825 -11.287 1.00 70.69 96 GLU A CA 1
ATOM 762 C C . GLU A 1 96 ? 12.463 12.317 -11.524 1.00 70.69 96 GLU A C 1
ATOM 764 O O . GLU A 1 96 ? 13.152 11.702 -12.335 1.00 70.69 96 GLU A O 1
ATOM 769 N N . SER A 1 97 ? 11.543 11.683 -10.798 1.00 74.06 97 SER A N 1
ATOM 770 C CA . SER A 1 97 ? 11.271 10.241 -10.893 1.00 74.06 97 SER A CA 1
ATOM 771 C C . SER A 1 97 ? 9.789 9.951 -11.109 1.00 74.06 97 SER A C 1
ATOM 773 O O . SER A 1 97 ? 9.319 8.851 -10.816 1.00 74.06 97 SER A O 1
ATOM 775 N N . ALA A 1 98 ? 9.048 10.939 -11.606 1.00 75.75 98 ALA A N 1
ATOM 776 C CA . ALA A 1 98 ? 7.607 10.875 -11.754 1.00 75.75 98 ALA A CA 1
ATOM 777 C C . ALA A 1 98 ? 7.222 9.688 -12.646 1.00 75.75 98 ALA A C 1
ATOM 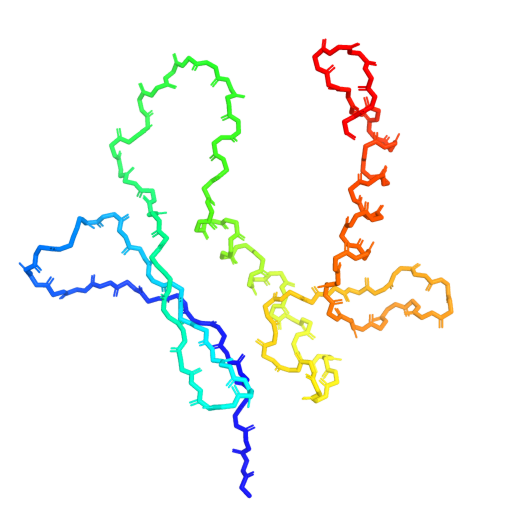779 O O . ALA A 1 98 ? 7.790 9.480 -13.715 1.00 75.75 98 ALA A O 1
ATOM 780 N N . GLY A 1 99 ? 6.274 8.877 -12.178 1.00 77.06 99 GLY A N 1
ATOM 781 C CA . GLY A 1 99 ? 5.759 7.726 -12.922 1.00 77.06 99 GLY A CA 1
ATOM 782 C C . GLY A 1 99 ? 6.535 6.419 -12.742 1.00 77.06 99 GLY A C 1
ATOM 783 O O . GLY A 1 99 ? 5.955 5.364 -13.010 1.00 77.06 99 GLY A O 1
ATOM 784 N N . LYS A 1 100 ? 7.771 6.447 -12.214 1.00 85.25 100 LYS A N 1
ATOM 785 C CA . LYS A 1 100 ? 8.540 5.226 -11.912 1.00 85.25 100 LYS A CA 1
ATOM 786 C C . LYS A 1 100 ? 7.890 4.432 -10.778 1.00 85.25 100 LYS A C 1
ATOM 788 O O . LYS A 1 100 ? 7.437 5.011 -9.786 1.00 85.25 100 LYS A O 1
ATOM 793 N N . VAL A 1 101 ? 7.865 3.108 -10.919 1.00 85.94 101 VAL A N 1
ATOM 794 C CA . VAL A 1 101 ? 7.366 2.187 -9.890 1.00 85.94 101 VAL A CA 1
ATOM 795 C C . VAL A 1 101 ? 8.462 1.938 -8.856 1.00 85.94 101 VAL A C 1
ATOM 797 O O . VAL A 1 101 ? 9.590 1.604 -9.205 1.00 85.94 101 VAL A O 1
ATOM 800 N N . SER A 1 102 ? 8.123 2.107 -7.580 1.00 86.25 102 SER A N 1
ATOM 801 C CA . SER A 1 102 ? 9.004 1.849 -6.441 1.00 86.25 102 SER A CA 1
ATOM 802 C C . SER A 1 102 ? 8.274 1.045 -5.370 1.00 86.25 102 SER A C 1
ATOM 804 O O . SER A 1 102 ? 7.048 1.119 -5.236 1.00 86.25 102 SER A O 1
ATOM 806 N N . ALA A 1 103 ? 9.039 0.306 -4.568 1.00 87.50 103 ALA A N 1
ATOM 807 C CA . ALA A 1 103 ? 8.533 -0.303 -3.349 1.00 87.50 103 ALA A CA 1
ATOM 808 C C . ALA A 1 103 ? 8.137 0.770 -2.329 1.00 87.50 103 ALA A C 1
ATOM 810 O O . ALA A 1 103 ? 8.807 1.800 -2.194 1.00 87.50 103 ALA A O 1
ATOM 811 N N . LEU A 1 104 ? 7.072 0.496 -1.575 1.00 84.69 104 LEU A N 1
ATOM 812 C CA . LEU A 1 104 ? 6.684 1.312 -0.433 1.00 84.69 104 LEU A CA 1
ATOM 813 C C . LEU A 1 104 ? 7.689 1.103 0.707 1.00 84.69 104 LEU A C 1
ATOM 815 O O . LEU A 1 104 ? 7.739 0.040 1.325 1.00 84.69 104 LEU A O 1
ATOM 819 N N . THR A 1 105 ? 8.489 2.126 0.992 1.00 84.94 105 THR A N 1
ATOM 820 C CA . THR A 1 105 ? 9.430 2.123 2.118 1.00 84.94 105 THR A CA 1
ATOM 821 C C . THR A 1 105 ? 8.807 2.776 3.356 1.00 84.94 105 THR A C 1
ATOM 823 O O . THR A 1 105 ? 7.908 3.612 3.214 1.00 84.94 105 THR A O 1
ATOM 826 N N . PRO A 1 106 ? 9.297 2.478 4.576 1.00 81.62 106 PRO A N 1
ATOM 827 C CA . PRO A 1 106 ? 8.819 3.139 5.792 1.00 81.62 106 PRO A CA 1
ATOM 828 C C . PRO A 1 106 ? 8.894 4.670 5.711 1.00 81.62 106 PRO A C 1
ATOM 830 O O . PRO A 1 106 ? 7.955 5.358 6.098 1.00 81.62 106 PRO A O 1
ATOM 833 N N . GLY A 1 107 ? 9.969 5.213 5.127 1.00 84.25 107 GLY A N 1
ATOM 834 C CA . GLY A 1 107 ? 10.121 6.657 4.931 1.00 84.25 107 GLY A CA 1
ATOM 835 C C . GLY A 1 107 ? 9.115 7.244 3.933 1.00 84.25 107 GLY A C 1
ATOM 836 O O . GLY A 1 107 ? 8.557 8.313 4.177 1.00 84.25 107 GLY A O 1
ATOM 837 N N . ALA A 1 108 ? 8.836 6.539 2.830 1.00 83.00 108 ALA A N 1
ATOM 838 C CA . ALA A 1 108 ? 7.813 6.956 1.867 1.00 83.00 108 ALA A CA 1
ATOM 839 C C . ALA A 1 108 ? 6.404 6.913 2.479 1.00 83.00 108 ALA A C 1
ATOM 841 O O . ALA A 1 108 ? 5.593 7.809 2.233 1.00 83.00 108 ALA A O 1
ATOM 842 N N . MET A 1 109 ? 6.131 5.909 3.315 1.00 85.69 109 MET A N 1
ATOM 843 C CA . MET A 1 109 ? 4.875 5.779 4.048 1.00 85.69 109 MET A CA 1
ATOM 844 C C . MET A 1 109 ? 4.705 6.909 5.069 1.00 85.69 109 MET A C 1
ATOM 846 O O . MET A 1 109 ? 3.688 7.594 5.028 1.00 85.69 109 MET A O 1
ATOM 850 N N . ALA A 1 110 ? 5.713 7.171 5.906 1.00 86.38 110 ALA A N 1
ATOM 851 C CA . ALA A 1 110 ? 5.685 8.257 6.887 1.00 86.38 110 ALA A CA 1
ATOM 852 C C . ALA A 1 110 ? 5.442 9.622 6.223 1.00 86.38 110 ALA A C 1
ATOM 854 O O . ALA A 1 110 ? 4.585 10.388 6.659 1.00 86.38 110 ALA A O 1
ATOM 855 N N . ARG A 1 111 ? 6.125 9.896 5.104 1.00 87.25 111 ARG A N 1
ATOM 856 C CA . ARG A 1 111 ? 5.906 11.122 4.324 1.00 87.25 111 ARG A CA 1
ATOM 857 C C . ARG A 1 111 ? 4.487 11.208 3.764 1.00 87.25 111 ARG A C 1
ATOM 859 O O . ARG A 1 111 ? 3.888 12.275 3.790 1.00 87.25 111 ARG A O 1
ATOM 866 N N . SER A 1 112 ? 3.952 10.101 3.256 1.00 84.19 112 SER A N 1
ATOM 867 C CA . SER A 1 112 ? 2.594 10.064 2.700 1.00 84.19 112 SER A CA 1
ATOM 868 C C . SER A 1 112 ? 1.530 10.281 3.777 1.00 84.19 112 SER A C 1
ATOM 870 O O . SER A 1 112 ? 0.562 10.992 3.524 1.00 84.19 112 SER A O 1
ATOM 872 N N . ILE A 1 113 ? 1.730 9.724 4.976 1.00 86.50 113 ILE A N 1
ATOM 873 C CA . ILE A 1 113 ? 0.869 9.967 6.141 1.00 86.50 113 ILE A CA 1
ATOM 874 C C . ILE A 1 113 ? 0.907 11.451 6.508 1.00 86.50 113 ILE A C 1
ATOM 876 O O . ILE A 1 113 ? -0.144 12.078 6.557 1.00 86.50 113 ILE A O 1
ATOM 880 N N . ALA A 1 114 ? 2.099 12.037 6.660 1.00 88.19 114 ALA A N 1
ATOM 881 C CA . ALA A 1 114 ? 2.241 13.455 6.987 1.00 88.19 114 ALA A CA 1
ATOM 882 C C . ALA A 1 114 ? 1.562 14.371 5.951 1.00 88.19 114 ALA A C 1
ATOM 884 O O . ALA A 1 114 ? 0.878 15.324 6.316 1.00 88.19 114 ALA A O 1
ATOM 885 N N . LEU A 1 115 ? 1.698 14.061 4.655 1.00 87.94 115 LEU A N 1
ATOM 886 C CA . LEU A 1 115 ? 1.009 14.794 3.588 1.00 87.94 115 LEU A CA 1
ATOM 887 C C . LEU A 1 115 ? -0.513 14.656 3.680 1.00 87.94 115 LEU A C 1
ATOM 889 O O . LEU A 1 115 ? -1.212 15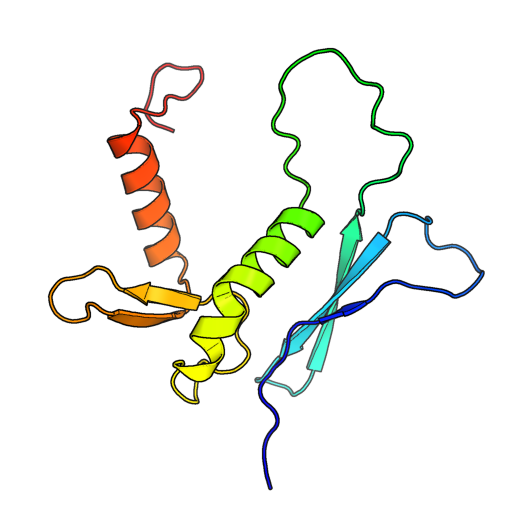.646 3.495 1.00 87.94 115 LEU A O 1
ATOM 893 N N . LEU A 1 116 ? -1.026 13.460 3.973 1.00 88.50 116 LEU A N 1
ATOM 894 C CA . LEU A 1 116 ? -2.459 13.226 4.147 1.00 88.50 116 LEU A CA 1
ATOM 895 C C . LEU A 1 116 ? -3.009 14.017 5.342 1.00 88.50 116 LEU A C 1
ATOM 897 O O . LEU A 1 116 ? -4.037 14.681 5.216 1.00 88.50 116 LEU A O 1
ATOM 901 N N . VAL A 1 117 ? -2.301 13.979 6.473 1.00 89.38 117 VAL A N 1
ATOM 902 C CA . VAL A 1 117 ? -2.653 14.723 7.688 1.00 89.38 117 VAL A CA 1
ATOM 903 C C . VAL A 1 117 ? -2.685 16.221 7.409 1.00 89.38 117 VAL A C 1
ATOM 905 O O . VAL A 1 117 ? -3.675 16.874 7.727 1.00 89.38 117 VAL A O 1
ATOM 908 N N . ALA A 1 118 ? -1.655 16.757 6.752 1.00 90.12 118 ALA A N 1
ATOM 909 C CA . ALA A 1 118 ? -1.589 18.172 6.406 1.00 90.12 118 ALA A CA 1
ATOM 910 C C . ALA A 1 118 ? -2.670 18.582 5.390 1.00 90.12 118 ALA A C 1
ATOM 912 O O . ALA A 1 118 ? -3.324 19.605 5.571 1.00 90.12 118 ALA A O 1
ATOM 913 N N . GLN A 1 119 ? -2.889 17.782 4.339 1.00 91.19 119 GLN A N 1
ATOM 914 C CA . GLN A 1 119 ? -3.833 18.097 3.261 1.00 91.19 119 GLN A CA 1
ATOM 915 C C . GLN A 1 119 ? -5.284 18.140 3.747 1.00 91.19 119 GLN A C 1
ATOM 917 O O . GLN A 1 119 ? -6.050 18.998 3.312 1.00 91.19 119 GLN A O 1
ATOM 922 N N . TYR A 1 120 ? -5.665 17.215 4.627 1.00 89.44 120 TYR A N 1
ATOM 923 C CA . TYR A 1 120 ? -7.031 17.115 5.143 1.00 89.44 120 TYR A CA 1
ATOM 924 C C . TYR A 1 120 ? -7.183 17.690 6.554 1.00 89.44 120 TYR A C 1
ATOM 926 O O . TYR A 1 120 ? -8.256 17.567 7.140 1.00 89.44 120 TYR A O 1
ATOM 934 N N . ASN A 1 121 ? -6.132 18.329 7.085 1.00 88.06 121 ASN A N 1
ATOM 935 C CA . ASN A 1 121 ? -6.082 18.888 8.436 1.00 88.06 121 ASN A CA 1
ATOM 936 C C . ASN A 1 121 ? -6.594 17.887 9.487 1.00 88.06 121 ASN A C 1
ATOM 938 O O . ASN A 1 121 ? -7.443 18.217 10.318 1.00 88.06 121 ASN A O 1
ATOM 942 N N . LEU A 1 122 ? -6.130 16.636 9.388 1.00 87.94 122 LEU A N 1
ATOM 943 C CA . LEU A 1 122 ? -6.554 15.565 10.284 1.00 87.94 122 LEU A CA 1
ATOM 944 C C . LEU A 1 122 ? -5.984 15.837 11.674 1.00 87.94 122 LEU A C 1
ATOM 946 O O . LEU A 1 122 ? -4.776 16.008 11.836 1.00 87.94 122 LEU A O 1
ATOM 950 N N . LYS A 1 123 ? -6.865 15.889 12.669 1.00 89.38 123 LYS A N 1
ATOM 951 C CA . LYS A 1 123 ? -6.501 16.169 14.056 1.00 89.38 123 LYS A CA 1
ATOM 952 C C . LYS A 1 123 ? -6.773 14.957 14.927 1.00 89.38 123 LYS A C 1
ATOM 954 O O . LYS A 1 123 ? -7.765 14.258 14.724 1.00 89.38 123 LYS A O 1
ATOM 959 N N . ASP A 1 124 ? -5.897 14.755 15.893 1.00 83.69 124 ASP A N 1
ATOM 960 C CA . ASP A 1 124 ? -6.095 13.836 17.001 1.00 83.69 124 ASP A CA 1
ATOM 961 C C . ASP A 1 124 ? -7.102 14.416 18.017 1.00 83.69 124 ASP A C 1
ATOM 963 O O . ASP A 1 124 ? -7.485 15.590 17.931 1.00 83.69 124 ASP A O 1
ATOM 967 N N . SER A 1 125 ? -7.525 13.619 19.002 1.00 82.50 125 SER A N 1
ATOM 968 C CA . SER A 1 125 ? -8.481 14.026 20.046 1.00 82.50 125 SER A CA 1
ATOM 969 C C . SER A 1 125 ? -8.033 15.256 20.839 1.00 82.50 125 SER A C 1
ATOM 971 O O . SER A 1 125 ? -8.868 16.019 21.319 1.00 82.50 125 SER A O 1
ATOM 973 N N . ASP A 1 126 ? -6.722 15.483 20.916 1.00 86.19 126 ASP A N 1
ATOM 974 C CA . ASP A 1 126 ? -6.106 16.608 21.625 1.00 86.19 126 ASP A CA 1
ATOM 975 C C . ASP A 1 126 ? -5.983 17.875 20.753 1.00 86.19 126 ASP A C 1
ATOM 977 O O . ASP A 1 126 ? -5.357 18.861 21.143 1.00 86.19 126 ASP A O 1
ATOM 981 N N . GLY A 1 127 ? -6.523 17.854 19.530 1.00 81.44 127 GLY A N 1
ATOM 982 C CA . GLY A 1 127 ? -6.485 18.971 18.582 1.00 81.44 127 GLY A CA 1
ATOM 983 C C . GLY A 1 127 ? -5.147 19.163 17.857 1.00 81.44 127 GLY A C 1
ATOM 984 O O . GLY A 1 127 ? -5.041 20.059 17.012 1.00 81.44 127 GLY A O 1
ATOM 985 N N . LYS A 1 128 ? -4.141 18.329 18.148 1.00 84.94 128 LYS A N 1
ATOM 986 C CA . LYS A 1 128 ? -2.852 18.278 17.438 1.00 84.94 128 LYS A CA 1
ATOM 987 C C . LYS A 1 128 ? -2.990 17.516 16.112 1.00 84.94 128 LYS A C 1
ATOM 989 O O . LYS A 1 128 ? -3.907 16.709 15.993 1.00 84.94 128 LYS A O 1
ATOM 994 N N . PRO A 1 129 ? -2.117 17.751 15.115 1.00 83.00 129 PRO A N 1
ATOM 995 C CA . PRO A 1 129 ? -2.069 16.916 13.918 1.00 83.00 129 PRO A CA 1
ATOM 996 C C . PRO A 1 129 ? -1.842 15.450 14.285 1.00 83.00 129 PRO A C 1
ATOM 998 O O . PRO A 1 129 ? -1.072 15.167 15.206 1.00 83.00 129 PRO A O 1
ATOM 1001 N N . LEU A 1 130 ? -2.532 14.568 13.567 1.00 78.75 130 LEU A N 1
ATOM 1002 C CA . LEU A 1 130 ? -2.455 13.117 13.742 1.00 78.75 130 LEU A CA 1
ATOM 1003 C C . LEU A 1 130 ? -1.097 12.538 13.303 1.00 78.75 130 LEU A C 1
ATOM 1005 O O . LEU A 1 130 ? -0.478 13.102 12.369 1.00 78.75 130 LEU A O 1
#

Foldseek 3Di:
DDDDFWAFDKDQDDDDDDDPNFWIWTWTADPPPRDIDIDIFGHDDPPPPPPPDDPDPPPRPVVVLVVLQVVCVVVLVQADPVCHNPSAWDADCDPVRGRHIDGDDPVNVVVVLVCVQVVVVDADPVRHGD

Nearest PDB structures (foldseek):
  7o1f-assembly1_A  TM=3.497E-01  e=6.440E-01  Thermochaetoides thermophila DSM 1495
  5tf9-assembly1_A  TM=3.140E-01  e=1.834E+00  Homo sapiens
  6i9r-assembly1_a  TM=3.480E-01  e=6.281E+00  Homo sapiens
  8k0c-assembly1_E  TM=3.298E-01  e=7.555E+00  Macaca mulatta

Solvent-accessible surface area (backbone atoms only — not comparable to full-atom values): 8127 Å² total; per-residue (Å²): 133,88,79,76,62,45,58,64,45,79,45,78,79,89,71,96,75,91,66,71,96,41,51,32,32,45,34,38,57,38,86,78,84,77,42,77,47,78,42,86,37,66,44,91,54,89,79,70,84,75,70,91,71,75,95,66,84,78,74,51,62,53,61,50,51,54,51,42,42,63,68,21,52,71,50,40,79,68,30,55,85,91,51,34,34,54,62,56,52,42,65,36,81,50,86,92,48,53,71,43,60,40,72,70,42,74,68,59,49,53,52,51,49,52,48,50,26,63,74,67,64,38,57,40,98,85,70,44,75,96

pLDDT: mean 70.19, std 16.73, range [29.23, 91.19]